Protein AF-A0A960IYM5-F1 (afdb_monomer_lite)

Radius of gyration: 16.72 Å; chains: 1; bounding box: 38×22×47 Å

pLDDT: mean 93.91, std 7.81, range [54.72, 98.25]

Secondary structure (DSSP, 8-state):
-PPPPEEEEEEE--S-STT--EEEEEEETTEEEEEEEPPSSTTS-TTTTT---HHHHTTHHHHTSTT---S-----SSTTS--

Foldseek 3Di:
DPFFDKDWDWDWDPDPDPQRFIWIFIDRHPATDFIFGDADDPPTRVSQNRDDDPCRRCCSCVVVPPPDDPDDDDDPDPPPPPD

Sequence (83 aa):
MAPTSTHRVRTACPLDCPDGCSLDVEVAGDRIVAIDATPPDEAANPLTEGWICRKVRRMTRRVHGPQRLTTPLARTGPKGSDR

Structure (mmCIF, N/CA/C/O backbone):
data_AF-A0A960IYM5-F1
#
_entry.id   AF-A0A960IYM5-F1
#
loop_
_atom_site.group_PDB
_atom_site.id
_atom_site.type_symbol
_atom_site.label_atom_id
_atom_site.label_alt_id
_atom_site.label_comp_id
_atom_site.label_asym_id
_atom_site.label_entity_id
_atom_site.label_seq_id
_atom_site.pdbx_PDB_ins_code
_atom_site.Cartn_x
_atom_site.Cartn_y
_atom_site.Cartn_z
_atom_site.occupancy
_atom_site.B_iso_or_equiv
_atom_site.auth_seq_id
_atom_site.auth_comp_id
_atom_site.auth_asym_id
_atom_site.auth_atom_id
_atom_site.pdbx_PDB_model_num
ATOM 1 N N . MET A 1 1 ? -23.064 -13.073 -10.762 1.00 54.72 1 MET A N 1
ATOM 2 C CA . MET A 1 1 ? -22.300 -11.871 -10.362 1.00 54.72 1 MET A CA 1
ATOM 3 C C . MET A 1 1 ? -21.784 -11.224 -11.632 1.00 54.72 1 MET A C 1
ATOM 5 O O . MET A 1 1 ? -21.190 -11.935 -12.431 1.00 54.72 1 MET A O 1
ATOM 9 N N . ALA A 1 2 ? -22.087 -9.946 -11.868 1.00 57.22 2 ALA A N 1
ATOM 10 C CA . ALA A 1 2 ? -21.540 -9.217 -13.014 1.00 57.22 2 ALA A CA 1
ATOM 11 C C . ALA A 1 2 ? -20.001 -9.146 -12.913 1.00 57.22 2 ALA A C 1
ATOM 13 O O . ALA A 1 2 ? -19.485 -9.164 -11.791 1.00 57.22 2 ALA A O 1
ATOM 14 N N . PRO A 1 3 ? -19.264 -9.094 -14.037 1.00 62.91 3 PRO A N 1
ATOM 15 C CA . PRO A 1 3 ? -17.816 -8.937 -14.002 1.00 62.91 3 PRO A CA 1
ATOM 16 C C . PRO A 1 3 ? -17.453 -7.607 -13.332 1.00 62.91 3 PRO A C 1
ATOM 18 O O . PRO A 1 3 ? -17.920 -6.542 -13.735 1.00 62.91 3 PRO A O 1
ATOM 21 N N . THR A 1 4 ? -16.634 -7.678 -12.287 1.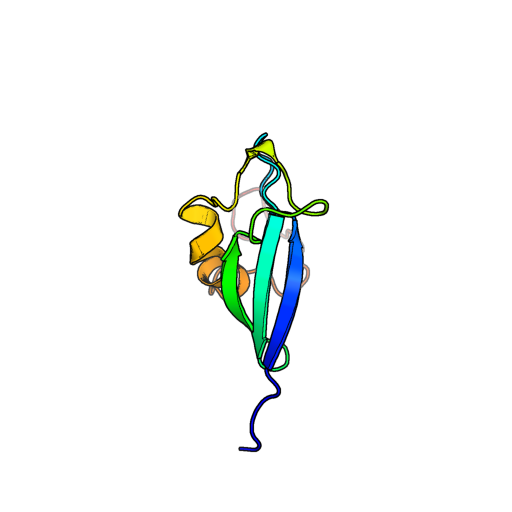00 79.25 4 THR A N 1
ATOM 22 C CA . THR A 1 4 ? -16.108 -6.499 -11.603 1.00 79.25 4 THR A CA 1
ATOM 23 C C . THR A 1 4 ? -15.088 -5.816 -12.514 1.00 79.25 4 THR A C 1
ATOM 25 O O . THR A 1 4 ? -14.111 -6.446 -12.909 1.00 79.25 4 THR A O 1
ATOM 28 N N . SER A 1 5 ? -15.309 -4.543 -12.855 1.00 91.75 5 SER A N 1
ATOM 29 C CA . SER A 1 5 ? -14.359 -3.755 -13.653 1.00 91.75 5 SER A CA 1
ATOM 30 C C . SER A 1 5 ? -12.993 -3.689 -12.963 1.00 91.75 5 SER A C 1
ATOM 32 O O . SER A 1 5 ? -12.919 -3.352 -11.776 1.00 91.75 5 SER A O 1
ATOM 34 N N . THR A 1 6 ? -11.929 -3.993 -13.708 1.00 95.81 6 THR A N 1
ATOM 35 C CA . THR A 1 6 ? -10.541 -3.925 -13.237 1.00 95.81 6 THR A CA 1
ATOM 36 C C . THR A 1 6 ? -9.828 -2.748 -13.885 1.00 95.81 6 THR A C 1
ATOM 38 O O . THR A 1 6 ? -9.896 -2.568 -15.100 1.00 95.81 6 THR A O 1
ATOM 41 N N . HIS A 1 7 ? -9.119 -1.959 -13.084 1.00 96.38 7 HIS A N 1
ATOM 42 C CA . HIS A 1 7 ? -8.293 -0.850 -13.553 1.00 96.38 7 HIS A CA 1
ATOM 43 C C . HIS A 1 7 ? -7.014 -0.733 -12.721 1.00 96.38 7 HIS A C 1
ATOM 45 O O . HIS A 1 7 ? -6.893 -1.329 -11.649 1.00 96.38 7 HIS A O 1
ATOM 51 N N . ARG A 1 8 ? -6.047 0.035 -13.230 1.00 96.19 8 ARG A N 1
ATOM 52 C CA . ARG A 1 8 ? -4.784 0.318 -12.546 1.00 96.19 8 ARG A CA 1
ATOM 53 C C . ARG A 1 8 ? -4.733 1.756 -12.059 1.00 96.19 8 ARG A C 1
ATOM 55 O O . ARG A 1 8 ? -5.180 2.666 -12.753 1.00 96.19 8 ARG A O 1
ATOM 62 N N . VAL A 1 9 ? -4.185 1.941 -10.866 1.00 96.00 9 VAL A N 1
ATOM 63 C CA . VAL A 1 9 ? -4.007 3.238 -10.218 1.00 96.00 9 VAL A CA 1
ATOM 64 C C . VAL A 1 9 ? -2.549 3.383 -9.819 1.00 96.00 9 VAL A C 1
ATOM 66 O O . VAL A 1 9 ? -2.013 2.572 -9.063 1.00 96.00 9 VAL A O 1
ATOM 69 N N . ARG A 1 10 ? -1.920 4.459 -10.290 1.00 96.38 10 ARG A N 1
ATOM 70 C CA . ARG A 1 10 ? -0.582 4.844 -9.851 1.00 96.38 10 ARG A CA 1
ATOM 71 C C . ARG A 1 10 ? -0.671 5.621 -8.541 1.00 96.38 10 ARG A C 1
ATOM 73 O O . ARG A 1 10 ? -1.483 6.534 -8.412 1.00 96.38 10 ARG A O 1
ATOM 80 N N . THR A 1 11 ? 0.163 5.274 -7.568 1.00 96.12 11 THR A N 1
ATOM 81 C CA . THR A 1 11 ? 0.204 5.956 -6.266 1.00 96.12 11 THR A CA 1
ATOM 82 C C . THR A 1 11 ? 1.597 5.891 -5.637 1.00 96.12 11 THR A C 1
ATOM 84 O O . THR A 1 11 ? 2.526 5.332 -6.219 1.00 96.12 11 THR A O 1
ATOM 87 N N . ALA A 1 12 ? 1.756 6.474 -4.453 1.00 95.75 12 ALA A N 1
ATOM 88 C CA . ALA A 1 12 ? 2.978 6.409 -3.664 1.00 95.75 12 ALA A CA 1
ATOM 89 C C . ALA A 1 12 ? 2.854 5.373 -2.539 1.00 95.75 12 ALA A C 1
ATOM 91 O O . ALA A 1 12 ? 1.768 5.095 -2.024 1.00 95.75 12 ALA A O 1
ATOM 92 N N . CYS A 1 13 ? 3.987 4.807 -2.130 1.00 96.38 13 CYS A N 1
ATOM 93 C CA . CYS A 1 13 ? 4.054 3.949 -0.957 1.00 96.38 13 CYS A CA 1
ATOM 94 C C . CYS A 1 13 ? 3.626 4.716 0.312 1.00 96.38 13 CYS A C 1
ATOM 96 O O . CYS A 1 13 ? 4.197 5.765 0.598 1.00 96.38 13 CYS A O 1
ATOM 98 N N . PRO A 1 14 ? 2.689 4.186 1.125 1.00 95.38 14 PRO A N 1
ATOM 99 C CA . PRO A 1 14 ? 2.246 4.851 2.352 1.00 95.38 14 PRO A CA 1
ATOM 100 C C . PRO A 1 14 ? 3.183 4.605 3.544 1.00 95.38 14 PRO A C 1
ATOM 102 O O . PRO A 1 14 ? 2.873 5.007 4.663 1.00 95.38 14 PRO A O 1
ATOM 105 N N . LEU A 1 15 ? 4.273 3.851 3.357 1.00 95.50 15 LEU A N 1
ATOM 106 C CA . LEU A 1 15 ? 5.234 3.604 4.425 1.00 95.50 15 LEU A CA 1
ATOM 107 C C . LEU A 1 15 ? 6.214 4.766 4.514 1.00 95.50 15 LEU A C 1
ATOM 109 O O . LEU A 1 15 ? 6.839 5.121 3.519 1.00 95.50 15 LEU A O 1
ATOM 113 N N . ASP A 1 16 ? 6.396 5.258 5.734 1.00 94.19 16 ASP A N 1
ATOM 114 C CA . ASP A 1 16 ? 7.402 6.257 6.076 1.00 94.19 16 ASP A CA 1
ATOM 115 C C . ASP A 1 16 ? 8.802 5.623 6.056 1.00 94.19 16 ASP A C 1
ATOM 117 O O . ASP A 1 16 ? 9.315 5.099 7.046 1.00 94.19 16 ASP A O 1
ATOM 121 N N . CYS A 1 17 ? 9.362 5.530 4.856 1.00 95.44 17 CYS A N 1
ATOM 122 C CA . CYS A 1 17 ? 10.715 5.073 4.583 1.00 95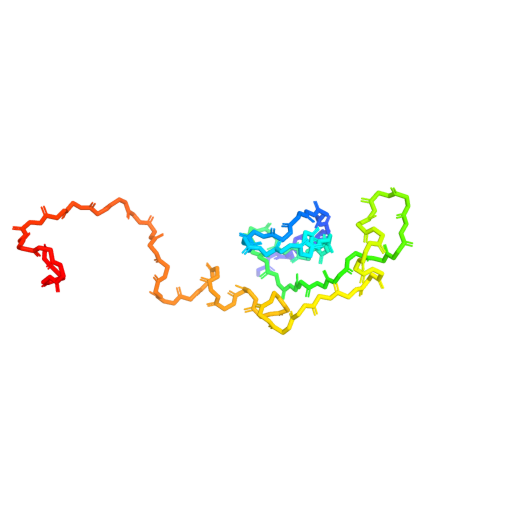.44 17 CYS A CA 1
ATOM 123 C C . CYS A 1 17 ? 11.327 5.988 3.515 1.00 95.44 17 CYS A C 1
ATOM 125 O O . CYS A 1 17 ? 10.578 6.567 2.723 1.00 95.44 17 CYS A O 1
ATOM 127 N N . PRO A 1 18 ? 12.663 6.109 3.456 1.00 94.50 18 PRO A N 1
ATOM 128 C CA . PRO A 1 18 ? 13.309 7.067 2.562 1.00 94.50 18 PRO A CA 1
ATOM 129 C C . PRO A 1 18 ? 13.138 6.719 1.077 1.00 94.50 18 PRO A C 1
ATOM 131 O O . PRO A 1 18 ? 13.340 7.581 0.230 1.00 94.50 18 PRO A O 1
ATOM 134 N N . ASP A 1 19 ? 12.748 5.480 0.757 1.00 94.88 19 ASP A N 1
ATOM 135 C CA . ASP A 1 19 ? 12.653 4.996 -0.619 1.00 94.88 19 ASP A CA 1
ATOM 136 C C . ASP A 1 19 ? 11.572 5.720 -1.429 1.00 94.88 19 ASP A C 1
ATOM 138 O O . ASP A 1 19 ? 11.730 5.858 -2.633 1.00 94.88 19 ASP A O 1
ATOM 142 N N . GLY A 1 20 ? 10.458 6.142 -0.810 1.00 94.00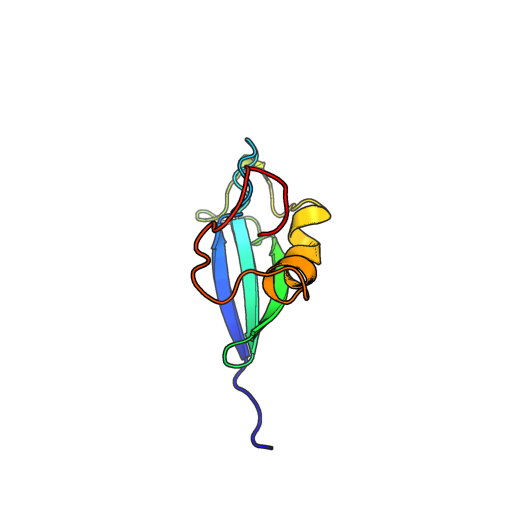 20 GLY A N 1
ATOM 143 C CA . GLY A 1 20 ? 9.380 6.870 -1.500 1.00 94.00 20 GLY A CA 1
ATOM 144 C C . GLY A 1 20 ? 8.834 6.172 -2.758 1.00 94.00 20 GLY A C 1
ATOM 145 O O . GLY A 1 20 ? 8.581 6.837 -3.761 1.00 94.00 20 GLY A O 1
ATOM 146 N N . CYS A 1 21 ? 8.719 4.838 -2.757 1.00 97.56 21 CYS A N 1
ATOM 147 C CA . CYS A 1 21 ? 8.469 4.057 -3.976 1.00 97.56 21 CYS A CA 1
ATOM 148 C C . CYS A 1 21 ? 7.173 4.446 -4.713 1.00 97.56 21 CYS A C 1
ATOM 150 O O . CYS A 1 21 ? 6.126 4.632 -4.082 1.00 97.56 21 CYS A O 1
ATOM 152 N N . SER A 1 22 ? 7.222 4.439 -6.047 1.00 97.81 22 SER A N 1
ATOM 153 C CA . SER A 1 22 ? 6.039 4.529 -6.914 1.00 97.81 22 SER A CA 1
ATOM 154 C C . SER A 1 22 ? 5.396 3.154 -7.102 1.00 97.81 22 SER A C 1
ATOM 156 O O . SER A 1 22 ? 6.082 2.170 -7.391 1.00 97.81 22 SER A O 1
ATOM 158 N N . LEU A 1 23 ? 4.079 3.085 -6.921 1.00 98.06 23 LEU A N 1
ATOM 159 C CA . LEU A 1 23 ? 3.297 1.853 -6.974 1.00 98.06 23 LEU A CA 1
ATOM 160 C C . LEU A 1 23 ? 2.339 1.858 -8.160 1.00 98.06 23 LEU A C 1
ATOM 162 O O . LEU A 1 23 ? 1.678 2.867 -8.418 1.00 98.06 23 LEU A O 1
ATOM 166 N N . ASP A 1 24 ? 2.194 0.695 -8.784 1.00 97.62 24 ASP A N 1
ATOM 167 C CA . ASP A 1 24 ? 1.127 0.390 -9.726 1.00 97.62 24 ASP A CA 1
ATOM 168 C C . ASP A 1 24 ? 0.164 -0.610 -9.070 1.00 97.62 24 ASP A C 1
ATOM 170 O O . ASP A 1 24 ? 0.536 -1.733 -8.707 1.00 97.62 24 ASP A O 1
ATOM 174 N N . VAL A 1 25 ? -1.064 -0.161 -8.819 1.00 97.94 25 VAL A N 1
ATOM 175 C CA . VAL A 1 25 ? -2.049 -0.866 -7.993 1.00 97.94 25 VAL A CA 1
ATOM 176 C C . VAL A 1 25 ? -3.214 -1.311 -8.858 1.00 97.94 25 VAL A C 1
ATOM 178 O O . VAL A 1 25 ? -3.906 -0.487 -9.446 1.00 97.94 25 VAL A O 1
ATOM 181 N N . GLU A 1 26 ? -3.472 -2.613 -8.893 1.00 97.88 26 GLU A N 1
ATOM 182 C CA . GLU A 1 26 ? -4.624 -3.171 -9.595 1.00 97.88 26 GLU A CA 1
ATOM 183 C C . GLU A 1 26 ? -5.837 -3.220 -8.662 1.00 97.88 26 GLU A C 1
ATOM 185 O O . GLU A 1 26 ? -5.785 -3.794 -7.566 1.00 97.88 26 GLU A O 1
ATOM 190 N N . VAL A 1 27 ? -6.934 -2.614 -9.108 1.00 97.56 27 VAL A N 1
ATOM 191 C CA . VAL A 1 27 ? -8.187 -2.481 -8.369 1.00 97.56 27 VAL A CA 1
ATOM 192 C C . VAL A 1 27 ? -9.301 -3.140 -9.169 1.00 97.56 27 VAL A C 1
ATOM 194 O O . VAL A 1 27 ? -9.575 -2.747 -10.302 1.00 97.56 27 VAL A O 1
ATOM 197 N N . ALA A 1 28 ? -9.967 -4.118 -8.560 1.00 97.00 28 ALA A N 1
ATOM 198 C CA . ALA A 1 28 ? -11.194 -4.706 -9.076 1.00 97.00 28 ALA A CA 1
ATOM 199 C C . ALA A 1 28 ? -12.367 -4.159 -8.254 1.00 97.00 28 ALA A C 1
ATOM 201 O O . ALA A 1 28 ? -12.536 -4.512 -7.084 1.00 97.00 28 ALA A O 1
ATOM 202 N N . GLY A 1 29 ? -13.172 -3.283 -8.859 1.00 94.81 29 GLY A N 1
ATOM 203 C CA . GLY A 1 29 ? -14.291 -2.627 -8.183 1.00 94.81 29 GLY A CA 1
ATOM 204 C C . GLY A 1 29 ? -13.781 -1.666 -7.115 1.00 94.81 29 GLY A C 1
ATOM 205 O O . GLY A 1 29 ? -13.157 -0.663 -7.444 1.00 94.81 29 GLY A O 1
ATOM 206 N N . ASP A 1 30 ? -14.023 -1.985 -5.845 1.00 91.81 30 ASP A N 1
ATOM 207 C CA . ASP A 1 30 ? -13.575 -1.219 -4.675 1.00 91.81 30 ASP A CA 1
ATOM 208 C C . ASP A 1 30 ? -12.414 -1.891 -3.916 1.00 91.81 30 ASP A C 1
ATOM 210 O O . ASP A 1 30 ? -12.017 -1.446 -2.833 1.00 91.81 30 ASP A O 1
ATOM 214 N N . ARG A 1 31 ? -11.854 -2.977 -4.466 1.00 95.81 31 ARG A N 1
ATOM 215 C CA . ARG A 1 31 ? -10.861 -3.806 -3.782 1.00 95.81 31 ARG A CA 1
ATOM 216 C C . ARG A 1 31 ? -9.528 -3.831 -4.513 1.00 95.81 31 ARG A C 1
ATOM 218 O O . ARG A 1 31 ? -9.461 -4.113 -5.706 1.00 95.81 31 ARG A O 1
ATOM 225 N N . ILE A 1 32 ? -8.447 -3.629 -3.761 1.00 97.25 32 ILE A N 1
ATOM 226 C CA . ILE A 1 32 ? -7.087 -3.817 -4.268 1.00 97.25 32 ILE A CA 1
ATOM 227 C C . ILE A 1 32 ? -6.810 -5.317 -4.376 1.00 97.25 32 ILE A C 1
ATOM 229 O O . ILE A 1 32 ? -6.888 -6.043 -3.379 1.00 97.25 32 ILE A O 1
ATOM 233 N N . VAL A 1 33 ? -6.455 -5.776 -5.574 1.00 97.12 33 VAL A N 1
ATOM 234 C CA . VAL A 1 33 ? -6.187 -7.194 -5.857 1.00 97.12 33 VAL A CA 1
ATOM 235 C C . VAL A 1 33 ? -4.701 -7.487 -6.044 1.00 97.12 33 VAL A C 1
ATOM 237 O O . VAL A 1 33 ? -4.246 -8.559 -5.644 1.00 97.12 33 VAL A O 1
ATOM 240 N N . ALA A 1 34 ? -3.922 -6.526 -6.544 1.00 96.88 34 ALA A N 1
ATOM 241 C CA . ALA A 1 34 ? -2.475 -6.651 -6.688 1.00 96.88 34 ALA A CA 1
ATOM 242 C C . ALA A 1 34 ? -1.768 -5.301 -6.516 1.00 96.88 34 ALA A C 1
ATOM 244 O O . ALA A 1 34 ? -2.356 -4.241 -6.722 1.00 96.88 34 ALA A O 1
ATOM 245 N N . ILE A 1 35 ? -0.500 -5.355 -6.108 1.00 98.25 35 ILE A N 1
ATOM 246 C CA . ILE A 1 35 ? 0.382 -4.191 -5.979 1.00 98.25 35 ILE A CA 1
ATOM 247 C C . ILE A 1 35 ? 1.747 -4.593 -6.522 1.00 98.25 35 ILE A C 1
ATOM 249 O O . ILE A 1 35 ? 2.353 -5.541 -6.009 1.00 98.25 35 ILE A O 1
ATOM 253 N N . ASP A 1 36 ? 2.237 -3.847 -7.503 1.00 97.75 36 ASP A N 1
ATOM 254 C CA . ASP A 1 36 ? 3.616 -3.934 -7.971 1.00 97.75 36 ASP A CA 1
ATOM 255 C C . ASP A 1 36 ? 4.280 -2.551 -7.989 1.00 97.75 36 ASP A C 1
ATOM 257 O O . ASP A 1 36 ? 3.664 -1.535 -7.659 1.00 97.75 36 ASP A O 1
ATOM 261 N N . ALA A 1 37 ? 5.568 -2.521 -8.307 1.00 97.38 37 ALA A N 1
ATOM 262 C CA . ALA A 1 37 ? 6.269 -1.286 -8.589 1.00 97.38 37 ALA A CA 1
ATOM 263 C C . ALA A 1 37 ? 5.787 -0.699 -9.916 1.00 97.38 37 ALA A C 1
ATOM 265 O O . ALA A 1 37 ? 5.531 -1.424 -10.881 1.00 97.38 37 ALA A O 1
ATOM 266 N N . THR A 1 38 ? 5.731 0.625 -9.979 1.00 97.25 38 THR A N 1
ATOM 267 C CA . THR A 1 38 ? 5.601 1.318 -11.258 1.00 97.25 38 THR A CA 1
ATOM 268 C C . THR A 1 38 ? 6.842 1.047 -12.118 1.00 97.25 38 THR A C 1
ATOM 270 O O . TH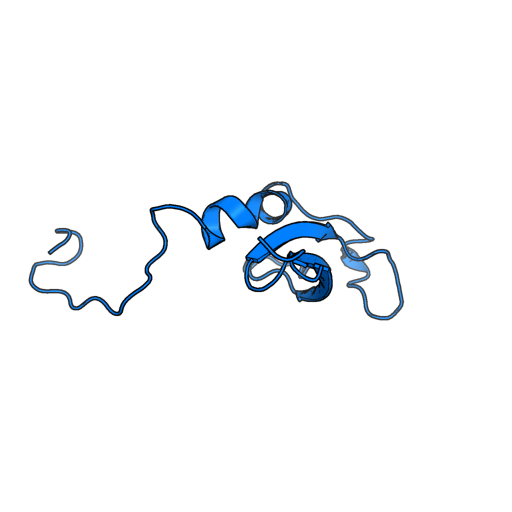R A 1 38 ? 7.952 1.157 -11.591 1.00 97.25 38 THR A O 1
ATOM 273 N N . PRO A 1 39 ? 6.700 0.727 -13.419 1.00 95.19 39 PRO A N 1
ATOM 274 C CA . PRO A 1 39 ? 7.838 0.653 -14.331 1.00 95.19 39 PRO A CA 1
ATOM 275 C C . PRO A 1 39 ? 8.659 1.955 -14.324 1.00 95.19 39 PRO A C 1
ATOM 277 O O . PRO A 1 39 ? 8.070 3.023 -14.150 1.00 95.19 39 PRO A O 1
ATOM 280 N N . PRO A 1 40 ? 9.986 1.900 -14.526 1.00 95.31 40 PRO A N 1
ATOM 281 C CA . PRO A 1 40 ? 10.804 3.107 -14.618 1.00 95.31 40 PRO A CA 1
ATOM 282 C C . PRO A 1 40 ? 10.331 4.016 -15.765 1.00 95.31 40 PRO A C 1
ATOM 284 O O . PRO A 1 40 ? 10.403 3.634 -16.932 1.00 95.31 40 PRO A O 1
ATOM 287 N N . ASP A 1 41 ? 9.837 5.207 -15.426 1.00 94.56 41 ASP A N 1
ATOM 288 C CA . ASP A 1 41 ? 9.453 6.277 -16.351 1.00 94.56 41 ASP A CA 1
ATOM 289 C C . ASP A 1 41 ? 9.648 7.656 -15.691 1.00 94.56 41 ASP A C 1
ATOM 291 O O . ASP A 1 41 ? 10.014 7.737 -14.518 1.00 94.56 41 ASP A O 1
ATOM 295 N N . GLU A 1 42 ? 9.412 8.743 -16.433 1.00 90.06 42 GLU A N 1
ATOM 296 C CA . GLU A 1 42 ? 9.633 10.122 -15.958 1.00 90.06 42 GLU A CA 1
ATOM 297 C C . GLU A 1 42 ? 8.813 10.500 -14.713 1.00 90.06 42 GLU A C 1
ATOM 299 O O . GLU A 1 42 ? 9.181 11.418 -13.983 1.00 90.06 42 GLU A O 1
ATOM 304 N N . ALA A 1 43 ? 7.700 9.807 -14.461 1.00 88.56 43 ALA A N 1
ATOM 305 C CA . ALA A 1 43 ? 6.814 10.065 -13.330 1.00 88.56 43 ALA A CA 1
ATOM 306 C C . ALA A 1 43 ? 6.995 9.052 -12.183 1.00 88.56 43 ALA A C 1
ATOM 308 O O . ALA A 1 43 ? 6.359 9.194 -11.133 1.00 88.56 43 ALA A O 1
ATOM 309 N N . ALA A 1 44 ? 7.819 8.018 -12.367 1.00 95.44 44 ALA A N 1
ATOM 310 C CA . ALA A 1 44 ? 8.180 7.060 -11.335 1.00 95.44 44 ALA A CA 1
ATOM 311 C C . ALA A 1 44 ? 9.392 7.556 -10.536 1.00 95.44 44 ALA A C 1
ATOM 313 O O . ALA A 1 44 ? 10.250 8.270 -11.046 1.00 95.44 44 ALA A O 1
ATOM 314 N N . ASN A 1 45 ? 9.484 7.159 -9.267 1.00 95.12 45 ASN A N 1
ATOM 315 C CA . ASN A 1 45 ? 10.618 7.515 -8.428 1.00 95.12 45 ASN A CA 1
ATOM 316 C C . ASN A 1 45 ? 11.907 6.854 -8.962 1.00 95.12 45 ASN A C 1
ATOM 318 O O . ASN A 1 45 ? 12.039 5.624 -8.856 1.00 95.12 45 ASN A O 1
ATOM 322 N N . PRO A 1 46 ? 12.873 7.649 -9.466 1.00 95.12 46 PRO A N 1
ATOM 323 C CA . PRO A 1 46 ? 14.066 7.122 -10.115 1.00 95.12 46 PRO A CA 1
ATOM 324 C C . PRO A 1 46 ? 14.964 6.360 -9.144 1.00 95.12 46 PRO A C 1
ATOM 326 O O . PRO A 1 46 ? 15.652 5.448 -9.570 1.00 95.12 46 PRO A O 1
ATOM 329 N N . LEU A 1 47 ? 14.924 6.664 -7.840 1.00 94.69 47 LEU A N 1
ATOM 330 C CA . LEU A 1 47 ? 15.738 5.970 -6.837 1.00 94.69 47 LEU A CA 1
ATOM 331 C C . LEU A 1 47 ? 15.387 4.482 -6.729 1.00 94.69 47 LEU A C 1
ATOM 333 O O . LEU A 1 47 ? 16.225 3.660 -6.375 1.00 94.69 47 LEU A O 1
ATOM 337 N N . THR A 1 48 ? 14.123 4.144 -6.978 1.00 96.06 48 THR A N 1
ATOM 338 C CA . THR A 1 48 ? 13.615 2.788 -6.756 1.00 96.06 48 THR A CA 1
ATOM 339 C C . THR A 1 48 ? 13.653 1.919 -8.003 1.00 96.06 48 THR A C 1
ATOM 341 O O . THR A 1 48 ? 13.512 0.713 -7.866 1.00 96.06 48 THR A O 1
ATOM 344 N N . GLU A 1 49 ? 13.832 2.499 -9.195 1.00 95.38 49 GLU A N 1
ATOM 345 C CA . GLU A 1 49 ? 13.999 1.787 -10.476 1.00 95.38 49 GLU A CA 1
ATOM 346 C C . GLU A 1 49 ? 13.053 0.582 -10.673 1.00 95.38 49 GLU A C 1
ATOM 348 O O . GLU A 1 49 ? 13.459 -0.509 -11.073 1.00 95.38 49 GLU A O 1
ATOM 353 N N . GLY A 1 50 ? 11.760 0.751 -10.377 1.00 96.25 50 GLY A N 1
ATOM 354 C CA . GLY A 1 50 ? 10.782 -0.334 -10.527 1.00 96.25 50 GLY A CA 1
ATOM 355 C C . GLY A 1 50 ? 10.899 -1.440 -9.471 1.00 96.25 50 GLY A C 1
ATOM 356 O O . GLY A 1 50 ? 10.417 -2.558 -9.664 1.00 96.25 50 GLY A O 1
ATOM 357 N N . TRP A 1 51 ? 11.504 -1.143 -8.323 1.00 97.00 51 TRP A N 1
ATOM 358 C CA . TRP A 1 51 ? 11.582 -2.031 -7.174 1.00 97.00 51 TRP A CA 1
ATOM 359 C C . TRP A 1 51 ? 10.667 -1.583 -6.031 1.00 97.00 51 TRP A C 1
ATOM 361 O O . TRP A 1 51 ? 10.553 -0.406 -5.700 1.00 97.00 51 TRP A O 1
ATOM 371 N N . ILE A 1 52 ? 10.055 -2.565 -5.362 1.00 98.12 52 ILE A N 1
ATOM 372 C CA . ILE A 1 52 ? 9.351 -2.380 -4.090 1.00 98.12 52 ILE A CA 1
ATOM 373 C C . ILE A 1 52 ? 9.649 -3.535 -3.134 1.00 98.12 52 ILE A C 1
ATOM 375 O O . ILE A 1 52 ? 9.756 -4.703 -3.529 1.00 98.12 52 ILE A O 1
ATOM 379 N N . CYS A 1 53 ? 9.710 -3.228 -1.839 1.00 97.75 53 CYS A N 1
ATOM 380 C CA . CYS A 1 53 ? 9.995 -4.229 -0.819 1.00 97.75 53 CYS A CA 1
ATOM 381 C C . CYS A 1 53 ? 8.837 -5.229 -0.610 1.00 97.75 53 CYS A C 1
ATOM 383 O O . CYS A 1 53 ? 7.660 -4.967 -0.880 1.00 97.75 53 CYS A O 1
ATOM 385 N N . ARG A 1 54 ? 9.150 -6.377 0.008 1.00 97.19 54 ARG A N 1
ATOM 386 C CA . ARG A 1 54 ? 8.166 -7.426 0.350 1.00 97.19 54 ARG A CA 1
ATOM 387 C C . ARG A 1 54 ? 7.003 -6.931 1.221 1.00 97.19 54 ARG A C 1
ATOM 389 O O . ARG A 1 54 ? 5.917 -7.505 1.147 1.00 97.19 54 ARG A O 1
ATOM 396 N N . LYS A 1 55 ? 7.215 -5.897 2.051 1.00 96.75 55 LYS A N 1
ATOM 397 C CA . LYS A 1 55 ? 6.157 -5.309 2.897 1.00 96.75 55 LYS A CA 1
ATOM 398 C C . LYS A 1 55 ? 5.034 -4.741 2.025 1.00 96.75 55 LYS A C 1
ATOM 400 O O . LYS A 1 55 ? 3.867 -5.011 2.292 1.00 96.75 55 LYS A O 1
ATOM 405 N N . VAL A 1 56 ? 5.400 -4.014 0.969 1.00 97.50 56 VAL A N 1
ATOM 406 C CA . VAL A 1 56 ? 4.455 -3.333 0.075 1.00 97.50 56 VAL A CA 1
ATOM 407 C C . VAL A 1 56 ? 3.796 -4.312 -0.892 1.00 97.50 56 VAL A C 1
ATOM 409 O O . VAL A 1 56 ? 2.573 -4.305 -0.997 1.00 97.50 56 VAL A O 1
ATOM 412 N N . ARG A 1 57 ? 4.555 -5.263 -1.464 1.00 97.19 57 ARG A N 1
ATOM 413 C CA . ARG A 1 57 ? 3.999 -6.352 -2.305 1.00 97.19 57 ARG A CA 1
ATOM 414 C C . ARG A 1 57 ? 2.886 -7.155 -1.617 1.00 97.19 57 ARG A C 1
ATOM 416 O O . ARG A 1 57 ? 2.108 -7.836 -2.271 1.00 97.19 57 ARG A O 1
ATOM 423 N N . ARG A 1 58 ? 2.821 -7.124 -0.281 1.00 96.38 58 ARG A N 1
ATOM 424 C CA . ARG A 1 58 ? 1.816 -7.828 0.535 1.00 96.38 58 ARG A CA 1
ATOM 425 C C . ARG A 1 58 ? 0.892 -6.882 1.308 1.00 96.38 58 ARG A C 1
ATOM 427 O O . ARG A 1 58 ? 0.206 -7.336 2.224 1.00 96.38 58 ARG A O 1
ATOM 434 N N . MET A 1 59 ? 0.854 -5.593 0.965 1.00 96.56 59 MET A N 1
ATOM 435 C CA . MET A 1 59 ? 0.090 -4.578 1.701 1.00 96.56 59 MET A CA 1
ATOM 436 C C . MET A 1 59 ? -1.419 -4.855 1.701 1.00 96.56 59 MET A C 1
ATOM 438 O O . MET A 1 59 ? -2.098 -4.509 2.666 1.00 96.56 59 MET A O 1
ATOM 442 N N . THR A 1 60 ? -1.939 -5.573 0.700 1.00 96.44 60 THR A N 1
ATOM 443 C CA . THR A 1 60 ? -3.341 -6.031 0.660 1.00 96.44 60 THR A CA 1
ATOM 444 C C . THR A 1 60 ? -3.748 -6.799 1.920 1.00 96.44 60 THR A C 1
ATOM 446 O O . THR A 1 60 ? -4.876 -6.661 2.386 1.00 96.44 60 THR A O 1
ATOM 449 N N . ARG A 1 61 ? -2.816 -7.529 2.550 1.00 95.75 61 ARG A N 1
ATOM 450 C CA . ARG A 1 61 ? -3.049 -8.237 3.821 1.00 95.75 61 ARG A CA 1
ATOM 451 C C . ARG A 1 61 ? -3.265 -7.297 5.006 1.00 95.75 61 ARG A C 1
ATOM 453 O O . ARG A 1 61 ? -3.934 -7.683 5.952 1.0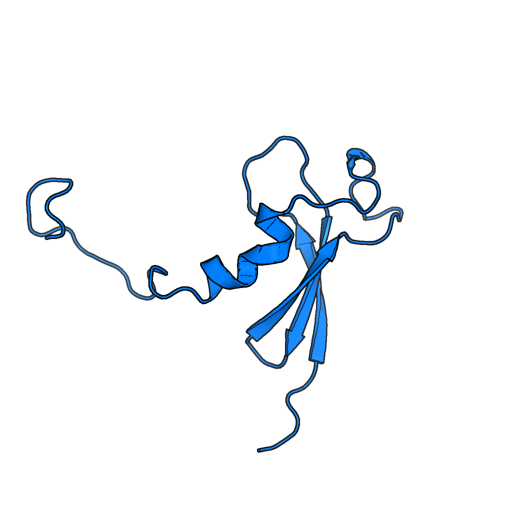0 95.75 61 ARG A O 1
ATOM 460 N N . ARG A 1 62 ? -2.689 -6.091 4.975 1.00 94.50 62 ARG A N 1
ATOM 461 C CA . ARG A 1 62 ? -2.919 -5.051 5.991 1.00 94.50 62 ARG A CA 1
ATOM 462 C C . ARG A 1 62 ? -4.199 -4.278 5.693 1.00 94.50 62 ARG A C 1
ATOM 464 O O . ARG A 1 62 ? -5.022 -4.110 6.583 1.00 94.50 62 ARG A O 1
ATOM 471 N N . VAL A 1 63 ? -4.398 -3.874 4.436 1.00 95.88 63 VAL A N 1
ATOM 472 C CA . VAL A 1 63 ? -5.589 -3.124 3.994 1.00 95.88 63 VAL A CA 1
ATOM 473 C C . VAL A 1 63 ? -6.873 -3.935 4.183 1.00 95.88 63 VAL A C 1
ATOM 475 O O . VAL A 1 63 ? -7.910 -3.369 4.510 1.00 95.88 63 VAL A O 1
ATOM 478 N N . HIS A 1 64 ? -6.826 -5.253 4.012 1.00 96.25 64 HIS A N 1
ATOM 479 C CA . HIS A 1 64 ? -7.992 -6.127 4.162 1.00 96.25 64 HIS A CA 1
ATOM 480 C C . HIS A 1 64 ? -7.873 -7.103 5.340 1.00 96.25 64 HIS A C 1
ATOM 482 O O . HIS A 1 64 ? -8.636 -8.063 5.418 1.00 96.25 64 HIS A O 1
ATOM 488 N N . GLY A 1 65 ? -6.898 -6.893 6.227 1.00 96.75 65 GLY A N 1
ATOM 489 C CA . GLY A 1 65 ? -6.668 -7.764 7.374 1.00 96.75 65 GLY A CA 1
ATOM 490 C C . GLY A 1 65 ? -7.716 -7.573 8.473 1.00 96.75 65 GLY A C 1
ATOM 491 O O . GLY A 1 65 ? -8.270 -6.481 8.606 1.00 96.75 65 GLY A O 1
ATOM 492 N N . PRO A 1 66 ? -7.942 -8.593 9.321 1.00 96.88 66 PRO A N 1
ATOM 493 C CA . PRO A 1 66 ? -8.932 -8.533 10.401 1.00 96.88 66 PRO A CA 1
ATOM 494 C C . PRO A 1 66 ? -8.599 -7.492 11.482 1.00 96.88 66 PRO A C 1
ATOM 496 O O . PRO A 1 66 ? -9.464 -7.116 12.260 1.00 96.88 66 PRO A O 1
ATOM 499 N N . GLN A 1 67 ? -7.353 -7.015 11.533 1.00 95.31 67 GLN A N 1
ATOM 500 C CA . GLN A 1 67 ? -6.889 -6.005 12.489 1.00 95.31 67 GLN A CA 1
ATOM 501 C C . GLN A 1 67 ? -7.135 -4.559 12.022 1.00 95.31 67 GLN A C 1
ATOM 503 O O . GLN A 1 67 ? -6.755 -3.621 12.721 1.00 95.31 67 GLN A O 1
ATOM 508 N N . ARG A 1 68 ? -7.709 -4.343 10.829 1.00 95.69 68 ARG A N 1
ATOM 509 C CA . ARG A 1 68 ? -7.980 -2.991 10.331 1.00 95.69 68 ARG A CA 1
ATOM 510 C C . ARG A 1 68 ? -9.086 -2.340 11.159 1.00 95.69 68 ARG A C 1
ATOM 512 O O . ARG A 1 68 ? -10.190 -2.866 11.243 1.00 95.69 68 ARG A O 1
ATOM 519 N N . LEU A 1 69 ? -8.806 -1.152 11.687 1.00 94.69 69 LEU A N 1
ATOM 520 C CA . LEU A 1 69 ? -9.829 -0.297 12.280 1.00 94.69 69 LEU A CA 1
ATOM 521 C C . LEU A 1 69 ? -10.757 0.216 11.173 1.00 94.69 69 LEU A C 1
ATOM 523 O O . LEU A 1 69 ? -10.303 0.854 10.220 1.00 94.69 69 LEU A O 1
ATOM 527 N N . THR A 1 70 ? -12.044 -0.098 11.281 1.00 96.06 70 THR A N 1
ATOM 528 C CA . THR A 1 70 ? -13.082 0.269 10.300 1.00 96.06 70 THR A CA 1
ATOM 529 C C . THR A 1 70 ? -14.078 1.284 10.844 1.00 96.06 70 THR A C 1
ATOM 531 O O . THR A 1 70 ? -14.833 1.871 10.074 1.00 96.06 70 THR A O 1
ATOM 534 N N . THR A 1 71 ? -14.054 1.528 12.152 1.00 96.25 71 THR A N 1
ATOM 535 C CA . THR A 1 71 ? -14.897 2.501 12.839 1.00 96.25 71 THR A CA 1
ATOM 536 C C . THR A 1 71 ? -14.062 3.316 13.828 1.00 96.25 71 THR A C 1
ATOM 538 O O . THR A 1 71 ? -13.023 2.842 14.304 1.00 96.25 71 THR A O 1
ATOM 541 N N . PRO A 1 72 ? -14.481 4.551 14.151 1.00 96.38 72 PRO A N 1
ATOM 542 C CA . PRO A 1 72 ? -13.889 5.301 15.250 1.00 96.38 72 PRO A CA 1
ATOM 543 C C . PRO A 1 72 ? -14.009 4.526 16.567 1.00 96.38 72 PRO A C 1
ATOM 545 O O . PRO A 1 72 ? -15.059 3.955 16.858 1.00 96.38 72 PRO A O 1
ATOM 548 N N . LEU A 1 73 ? -12.949 4.539 17.376 1.00 93.56 73 LEU A N 1
ATOM 549 C CA . LEU A 1 73 ? -12.930 3.938 18.709 1.00 93.56 73 LEU A CA 1
ATOM 550 C C . LEU A 1 73 ? -12.737 5.025 19.769 1.00 93.56 73 LEU A C 1
ATOM 552 O O . LEU A 1 73 ? -11.920 5.931 19.593 1.00 93.56 73 LEU A O 1
ATOM 556 N N . ALA A 1 74 ? -13.459 4.909 20.882 1.00 93.56 74 ALA A N 1
ATOM 557 C CA . ALA A 1 74 ? -13.296 5.759 22.054 1.00 93.56 74 ALA A CA 1
ATOM 558 C C . ALA A 1 74 ? -12.713 4.930 23.201 1.00 93.56 74 ALA A C 1
ATOM 560 O O . ALA A 1 74 ? -13.214 3.853 23.502 1.00 93.56 74 ALA A O 1
ATOM 561 N N . ARG A 1 75 ? -11.651 5.434 23.836 1.00 95.38 75 ARG A N 1
ATOM 562 C CA . ARG A 1 75 ? -11.044 4.790 25.006 1.00 95.38 75 ARG A CA 1
ATOM 563 C C . ARG A 1 75 ? -11.975 4.933 26.212 1.00 95.38 75 ARG A C 1
ATOM 565 O O . ARG A 1 75 ? -12.344 6.057 26.547 1.00 95.38 75 ARG A O 1
ATOM 572 N N . THR A 1 76 ? -12.280 3.832 26.889 1.00 96.75 76 THR A N 1
ATOM 573 C CA . THR A 1 76 ? -13.133 3.792 28.091 1.00 96.75 76 THR A CA 1
ATOM 574 C C . THR A 1 76 ? -12.405 3.279 29.340 1.00 96.75 76 THR A C 1
ATOM 576 O O . THR A 1 76 ? -12.962 3.327 30.433 1.00 96.75 76 THR A O 1
ATOM 579 N N . GLY A 1 77 ? -11.136 2.870 29.217 1.00 96.06 77 GLY A N 1
ATOM 580 C CA . GLY A 1 77 ? -10.272 2.454 30.322 1.00 96.06 77 GLY A CA 1
ATOM 581 C C . GLY A 1 77 ? -8.858 3.057 30.290 1.00 96.06 77 GLY A C 1
ATOM 582 O O . GLY A 1 77 ? -8.568 3.998 29.538 1.00 96.06 77 GLY A O 1
ATOM 583 N N . PRO A 1 78 ? -7.936 2.543 31.129 1.00 97.62 78 PRO A N 1
ATOM 584 C CA . PRO A 1 78 ? -6.523 2.913 31.086 1.00 97.62 78 PRO A CA 1
ATOM 585 C C . PRO A 1 78 ? -5.886 2.632 29.714 1.00 97.62 78 PRO A C 1
ATOM 587 O O . PRO A 1 78 ? -6.280 1.711 28.996 1.00 97.62 78 PRO A O 1
ATOM 590 N N . LYS A 1 79 ? -4.859 3.402 29.337 1.00 95.56 79 LYS A N 1
ATOM 591 C CA . LYS A 1 79 ? -4.141 3.212 28.064 1.00 95.56 79 LYS A CA 1
ATOM 592 C C . LYS A 1 79 ? -3.543 1.798 27.983 1.00 95.56 79 LYS A C 1
ATOM 594 O O . LYS A 1 79 ? -2.805 1.400 28.875 1.00 95.56 79 LYS A O 1
ATOM 599 N N . GLY A 1 80 ? -3.825 1.085 26.890 1.00 94.88 80 GLY A N 1
ATOM 600 C CA . GLY A 1 80 ? -3.331 -0.279 26.650 1.00 94.88 80 GLY A CA 1
ATOM 601 C C . GLY A 1 80 ? -4.175 -1.395 27.277 1.00 94.88 80 GLY A C 1
ATOM 602 O O . GLY A 1 80 ? -3.742 -2.537 27.267 1.00 94.88 80 GLY A O 1
ATOM 603 N N . SER A 1 81 ? -5.355 -1.080 27.825 1.00 94.50 81 SER A N 1
ATOM 604 C CA . SER A 1 81 ? -6.262 -2.071 28.433 1.00 94.50 81 SER A CA 1
ATOM 605 C C . SER A 1 81 ? -7.275 -2.695 27.466 1.00 94.50 81 SER A C 1
ATOM 607 O O . SER A 1 81 ? -8.130 -3.463 27.901 1.00 94.50 81 SER A O 1
ATOM 609 N N . ASP A 1 82 ? -7.212 -2.336 26.180 1.00 85.31 82 ASP A N 1
ATOM 610 C CA . ASP A 1 82 ? -8.184 -2.718 25.143 1.00 85.31 82 ASP A CA 1
ATOM 611 C C . ASP A 1 82 ? -9.646 -2.385 25.500 1.00 85.31 82 ASP A C 1
ATOM 613 O O . ASP A 1 82 ? -10.588 -3.005 25.003 1.00 85.31 82 ASP A O 1
ATOM 617 N N . ARG A 1 83 ? -9.827 -1.384 26.371 1.00 73.50 83 ARG A N 1
ATOM 618 C CA . ARG A 1 83 ? -11.112 -0.842 26.811 1.00 73.50 83 ARG A CA 1
ATOM 619 C C . ARG A 1 83 ? -11.138 0.671 26.686 1.00 73.50 83 ARG A C 1
ATOM 621 O O . ARG A 1 83 ? -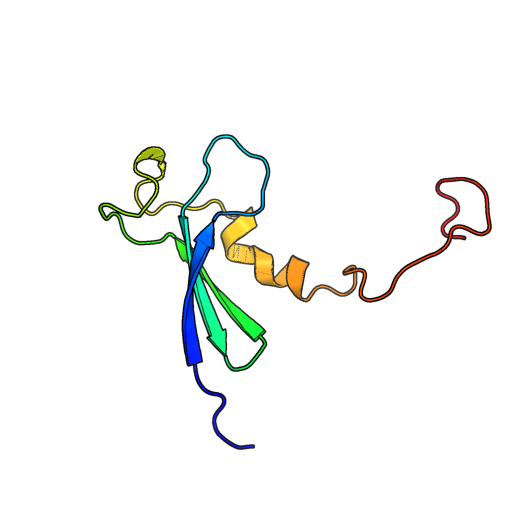10.154 1.365 27.031 1.00 73.50 83 ARG A O 1
#